Protein AF-A0A524IHE2-F1 (afdb_monomer_lite)

Secondary structure (DSSP, 8-state):
-EEPPPSS--TTTTS----HHHHHHHHHHHHHSS-----EETTT--S---HHHHHHHS--SEEEEE--SGGGHHHHHHHHHHHHHTT-EEEEESTT-

Sequence (97 aa):
MILPRFPYFNIYSSVVMPPLGAVSVATNVQKTTNIEVEIIDENNYKGPLDHEAIQRERPAQYVGFYGGLTSVVPRLFEVAKLYKSMGAVTIAGGVHI

pLDDT: mean 89.97, std 8.86, range [64.69, 98.25]

Structure (mmCIF, N/CA/C/O backbone):
data_AF-A0A524IHE2-F1
#
_entry.id   AF-A0A524IHE2-F1
#
loop_
_atom_site.group_PDB
_atom_site.id
_atom_site.type_symbol
_atom_site.label_atom_id
_atom_site.label_alt_id
_atom_site.label_comp_id
_atom_site.label_asym_id
_atom_site.label_entity_id
_atom_site.label_seq_id
_atom_site.pdbx_PDB_ins_code
_atom_site.Cartn_x
_atom_site.Cartn_y
_atom_site.Cartn_z
_atom_site.occupancy
_atom_site.B_iso_or_equiv
_atom_site.auth_seq_id
_atom_site.auth_comp_id
_atom_site.auth_asym_id
_atom_site.auth_atom_id
_atom_site.pdbx_PDB_model_num
ATOM 1 N N . MET A 1 1 ? -2.887 4.628 3.244 1.00 93.56 1 MET A N 1
ATOM 2 C CA . MET A 1 1 ? -3.013 4.490 1.779 1.00 93.56 1 MET A CA 1
ATOM 3 C C . MET A 1 1 ? -1.631 4.285 1.194 1.00 93.56 1 MET A C 1
ATOM 5 O O . MET A 1 1 ? -0.750 5.082 1.478 1.00 93.56 1 MET A O 1
ATOM 9 N N . ILE A 1 2 ? -1.433 3.210 0.440 1.00 95.19 2 ILE A N 1
ATOM 10 C CA . ILE A 1 2 ? -0.142 2.809 -0.117 1.00 95.19 2 ILE A CA 1
ATOM 11 C C . ILE A 1 2 ? -0.152 3.062 -1.619 1.00 95.19 2 ILE A C 1
ATOM 13 O O . ILE A 1 2 ? -1.107 2.707 -2.316 1.00 95.19 2 ILE A O 1
ATOM 17 N N . LEU A 1 3 ? 0.921 3.675 -2.105 1.00 93.25 3 LEU A N 1
ATOM 18 C CA . LEU A 1 3 ? 1.198 3.859 -3.521 1.00 93.25 3 LEU A CA 1
ATOM 19 C C . LEU A 1 3 ? 2.371 2.971 -3.913 1.00 93.25 3 LEU A C 1
ATOM 21 O O . LEU A 1 3 ? 3.515 3.354 -3.665 1.00 93.25 3 LEU A O 1
ATOM 25 N N . PRO A 1 4 ? 2.095 1.797 -4.504 1.00 90.75 4 PRO A N 1
ATOM 26 C CA . PRO A 1 4 ? 3.125 0.820 -4.809 1.00 90.75 4 PRO A CA 1
ATOM 27 C C . PRO A 1 4 ? 4.166 1.387 -5.768 1.00 90.75 4 PRO A C 1
ATOM 29 O O . PRO A 1 4 ? 3.831 2.141 -6.693 1.00 90.75 4 PRO A O 1
ATOM 32 N N . ARG A 1 5 ? 5.426 0.997 -5.560 1.00 88.25 5 ARG A N 1
ATOM 33 C CA . ARG A 1 5 ? 6.521 1.451 -6.411 1.00 88.25 5 ARG A CA 1
ATOM 34 C C . ARG A 1 5 ? 6.345 0.922 -7.828 1.00 88.25 5 ARG A C 1
ATOM 36 O O . ARG A 1 5 ? 6.106 -0.267 -8.046 1.00 88.25 5 ARG A O 1
ATOM 43 N N . PHE A 1 6 ? 6.528 1.804 -8.799 1.00 81.62 6 PHE A N 1
ATOM 44 C CA . PHE A 1 6 ? 6.604 1.423 -10.198 1.00 81.62 6 PHE A CA 1
ATOM 45 C C . PHE A 1 6 ? 7.898 0.629 -10.475 1.00 81.62 6 PHE A C 1
ATOM 47 O O . PHE A 1 6 ? 8.984 1.100 -10.134 1.00 81.62 6 PHE A O 1
ATOM 54 N N . PRO A 1 7 ? 7.812 -0.571 -11.082 1.00 69.62 7 PRO A N 1
ATOM 55 C CA . PRO A 1 7 ? 8.966 -1.466 -11.207 1.00 69.62 7 PRO A CA 1
ATOM 56 C C . PRO A 1 7 ? 9.961 -1.089 -12.317 1.00 69.62 7 PRO A C 1
ATOM 58 O O . PRO A 1 7 ? 11.066 -1.624 -12.336 1.00 69.62 7 PRO A O 1
ATOM 61 N N . TYR A 1 8 ? 9.600 -0.195 -13.244 1.00 69.62 8 TYR A N 1
ATOM 62 C CA . TYR A 1 8 ? 10.427 0.138 -14.414 1.00 69.62 8 TYR A CA 1
ATOM 63 C C . TYR A 1 8 ? 10.863 1.611 -14.424 1.00 69.62 8 TYR A C 1
ATOM 65 O O . TYR A 1 8 ? 10.453 2.407 -13.592 1.00 69.62 8 TYR A O 1
ATOM 73 N N . PHE A 1 9 ? 11.697 2.019 -15.375 1.00 64.69 9 PHE A N 1
ATOM 74 C CA . PHE A 1 9 ? 11.913 3.440 -15.655 1.00 64.69 9 PHE A CA 1
ATOM 75 C C . PHE A 1 9 ? 10.806 3.938 -16.598 1.00 64.69 9 PHE A C 1
ATOM 77 O O . PHE A 1 9 ? 10.492 3.273 -17.583 1.00 64.69 9 PHE A O 1
ATOM 84 N N . ASN A 1 10 ? 10.199 5.088 -16.314 1.00 65.12 10 ASN A N 1
ATOM 85 C CA . ASN A 1 10 ? 9.305 5.795 -17.229 1.00 65.12 10 ASN A CA 1
ATOM 86 C C . ASN A 1 10 ? 9.743 7.264 -17.372 1.00 65.12 10 ASN A C 1
ATOM 88 O O . ASN A 1 10 ? 10.579 7.752 -16.614 1.00 65.12 10 ASN A O 1
ATOM 92 N N . ILE A 1 11 ? 9.179 7.982 -18.348 1.00 64.81 11 ILE A N 1
ATOM 93 C CA . ILE A 1 11 ? 9.545 9.384 -18.634 1.00 64.81 11 ILE A CA 1
ATOM 94 C C . ILE A 1 11 ? 9.278 10.350 -17.466 1.00 64.81 11 ILE A C 1
ATOM 96 O O . ILE A 1 11 ? 9.794 11.463 -17.464 1.00 64.81 11 I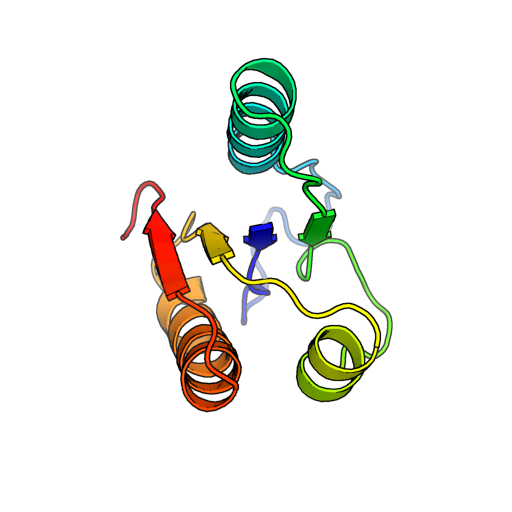LE A O 1
ATOM 100 N N . TYR A 1 12 ? 8.501 9.924 -16.469 1.00 66.19 12 TYR A N 1
ATOM 101 C CA . TYR A 1 12 ? 8.199 10.670 -15.252 1.00 66.19 12 TYR A CA 1
ATOM 102 C C . TYR A 1 12 ? 9.026 10.207 -14.042 1.00 66.19 12 TYR A C 1
ATOM 104 O O . TYR A 1 12 ? 8.907 10.800 -12.977 1.00 66.19 12 TYR A O 1
ATOM 112 N N . SER A 1 13 ? 9.899 9.199 -14.171 1.00 67.31 13 SER A N 1
ATOM 113 C CA . SER A 1 13 ? 10.686 8.648 -13.053 1.00 67.31 13 SER A CA 1
ATOM 114 C C . SER A 1 13 ? 11.674 9.638 -12.425 1.00 67.31 13 SER A C 1
ATOM 116 O O . SER A 1 13 ? 12.140 9.413 -11.310 1.00 67.31 13 SER A O 1
ATOM 118 N N . SER A 1 14 ? 12.017 10.722 -13.123 1.00 69.25 14 SER A N 1
ATOM 119 C CA . SER A 1 14 ? 12.856 11.810 -12.609 1.00 69.25 14 SER A CA 1
ATOM 120 C C . SER A 1 14 ? 12.059 12.929 -11.930 1.00 69.25 14 SER A C 1
ATOM 122 O O . SER A 1 14 ? 12.661 13.806 -11.312 1.00 69.25 14 SER A O 1
ATOM 124 N N . VAL A 1 15 ? 10.727 12.909 -12.027 1.00 72.69 15 VAL A N 1
ATOM 125 C CA . VAL A 1 15 ? 9.850 13.959 -11.511 1.00 72.69 15 VAL A CA 1
ATOM 126 C C . VAL A 1 15 ? 9.147 13.458 -10.257 1.00 72.69 15 VAL A C 1
ATOM 128 O O . VAL A 1 15 ? 8.373 12.505 -10.295 1.00 72.69 15 VAL A O 1
ATOM 131 N N . VAL A 1 16 ? 9.386 14.139 -9.138 1.00 72.38 16 VAL A N 1
ATOM 132 C CA . VAL A 1 16 ? 8.632 13.918 -7.901 1.00 72.38 16 VAL A CA 1
ATOM 133 C C . VAL A 1 16 ? 7.255 14.545 -8.090 1.00 72.38 16 VAL A C 1
ATOM 135 O O . VAL A 1 16 ? 7.125 15.769 -8.107 1.00 72.38 16 VAL A O 1
ATOM 138 N N . MET A 1 17 ? 6.228 13.715 -8.265 1.00 74.06 17 MET A N 1
ATOM 139 C CA . MET A 1 17 ? 4.844 14.177 -8.350 1.00 74.06 17 MET A CA 1
ATOM 140 C C . MET A 1 17 ? 4.063 13.728 -7.118 1.00 74.06 17 MET A C 1
ATOM 142 O O . MET A 1 17 ? 4.094 12.540 -6.785 1.00 74.06 17 MET A O 1
ATOM 146 N N . PRO A 1 18 ? 3.337 14.640 -6.449 1.00 77.75 18 PRO A N 1
ATOM 147 C CA . PRO A 1 18 ? 2.467 14.252 -5.356 1.00 77.75 18 PRO A CA 1
ATOM 148 C C . PRO A 1 18 ? 1.296 13.427 -5.907 1.00 77.75 18 PRO A C 1
ATOM 150 O O . PRO A 1 18 ? 0.699 13.796 -6.926 1.00 77.75 18 PRO A O 1
ATOM 153 N N . PRO A 1 19 ? 0.909 12.331 -5.242 1.00 83.88 19 PRO A N 1
ATOM 154 C CA . PRO A 1 19 ? -0.170 11.491 -5.723 1.00 83.88 19 PRO A CA 1
ATOM 155 C C . PRO A 1 19 ? -1.537 12.079 -5.374 1.00 83.88 19 PRO A C 1
ATOM 157 O O . PRO A 1 19 ? -2.195 11.661 -4.419 1.00 83.88 19 PRO A O 1
ATOM 160 N N . LEU A 1 20 ? -1.976 13.055 -6.171 1.00 88.25 20 LEU A N 1
ATOM 161 C CA . LEU A 1 20 ? -3.191 13.833 -5.919 1.00 88.25 20 LEU A CA 1
ATOM 162 C C . LEU A 1 20 ? -4.417 12.956 -5.641 1.00 88.25 20 LEU A C 1
ATOM 164 O O . LEU A 1 20 ? -5.110 13.202 -4.663 1.00 88.25 20 LEU A O 1
ATOM 168 N N . GLY A 1 21 ? -4.642 11.893 -6.421 1.00 87.25 21 GLY A N 1
ATOM 169 C CA . GLY A 1 21 ? -5.774 10.984 -6.206 1.00 87.25 21 GLY A CA 1
ATOM 170 C C . GLY A 1 21 ? -5.772 10.337 -4.816 1.00 87.25 21 GLY A C 1
ATOM 171 O O . GLY A 1 21 ? -6.792 10.340 -4.128 1.00 87.25 21 GLY A O 1
ATOM 172 N N . ALA A 1 22 ? -4.616 9.848 -4.359 1.00 89.81 22 ALA A N 1
ATOM 173 C CA . ALA A 1 22 ? -4.487 9.252 -3.032 1.00 89.81 22 ALA A CA 1
ATOM 174 C C . ALA A 1 22 ? -4.649 10.292 -1.916 1.00 89.81 22 ALA A C 1
ATOM 176 O O . ALA A 1 22 ? -5.346 10.035 -0.936 1.00 89.81 22 ALA A O 1
ATOM 177 N N . VAL A 1 23 ? -4.070 11.484 -2.085 1.00 92.06 23 VAL A N 1
ATOM 178 C CA . VAL A 1 23 ? -4.209 12.593 -1.128 1.00 92.06 23 VAL A CA 1
ATOM 179 C C . VAL A 1 23 ? -5.662 13.061 -1.035 1.00 92.06 23 VAL A C 1
ATOM 181 O O . VAL A 1 23 ? -6.158 13.306 0.064 1.00 92.06 23 VAL A O 1
ATOM 184 N N . SER A 1 24 ? -6.380 13.142 -2.158 1.00 92.94 24 SER A N 1
ATOM 185 C CA . SER A 1 24 ? -7.799 13.500 -2.184 1.00 92.94 24 SER A CA 1
ATOM 186 C C . SER A 1 24 ? -8.656 12.476 -1.444 1.00 92.94 24 SER A C 1
ATOM 188 O O . SER A 1 24 ? -9.497 12.868 -0.636 1.00 92.94 24 SER A O 1
ATOM 190 N N . VAL A 1 25 ? -8.439 11.175 -1.665 1.00 92.31 25 VAL A N 1
ATOM 191 C CA . VAL A 1 25 ? -9.158 10.118 -0.934 1.00 92.31 25 VAL A CA 1
ATOM 192 C C . VAL A 1 25 ? -8.828 10.177 0.555 1.00 92.31 25 VAL A C 1
ATOM 194 O O . VAL A 1 25 ? -9.743 10.237 1.372 1.00 92.31 25 VAL A O 1
ATOM 197 N N . ALA A 1 26 ? -7.544 10.236 0.914 1.00 93.06 26 ALA A N 1
ATOM 198 C CA . ALA A 1 26 ? -7.099 10.309 2.303 1.00 93.06 26 ALA A CA 1
ATOM 199 C C . ALA A 1 26 ? -7.702 11.513 3.041 1.00 93.06 26 ALA A C 1
ATOM 201 O O . ALA A 1 26 ? -8.214 11.367 4.148 1.00 93.06 26 ALA A O 1
ATOM 202 N N . THR A 1 27 ? -7.721 12.680 2.392 1.00 93.94 27 THR A N 1
ATOM 203 C CA . THR A 1 27 ? -8.314 13.907 2.939 1.00 93.94 27 THR A CA 1
ATOM 204 C C . THR A 1 27 ? -9.816 13.753 3.162 1.00 93.94 27 THR A C 1
ATOM 206 O O . THR A 1 27 ? -10.334 14.182 4.190 1.00 93.94 27 THR A O 1
ATOM 209 N N . ASN A 1 28 ? -10.536 13.148 2.213 1.00 94.81 28 ASN A N 1
ATOM 210 C CA . ASN A 1 28 ? -11.970 12.916 2.370 1.00 94.81 28 ASN A CA 1
ATOM 211 C C . ASN A 1 28 ? -12.253 11.928 3.500 1.00 94.81 28 ASN A C 1
ATOM 213 O O . ASN A 1 28 ? -13.115 12.208 4.328 1.00 94.81 28 ASN A O 1
ATOM 217 N N . VAL A 1 29 ? -11.506 10.824 3.588 1.00 94.31 29 VAL A N 1
ATOM 218 C CA . VAL A 1 29 ? -11.640 9.860 4.689 1.00 94.31 29 VAL A CA 1
ATOM 219 C C . VAL A 1 29 ? -11.387 10.551 6.025 1.00 94.31 29 VAL A C 1
ATOM 221 O O . VAL A 1 29 ? -12.245 10.481 6.893 1.00 94.31 29 VAL A O 1
ATOM 224 N N . GLN A 1 30 ? -10.296 11.301 6.173 1.00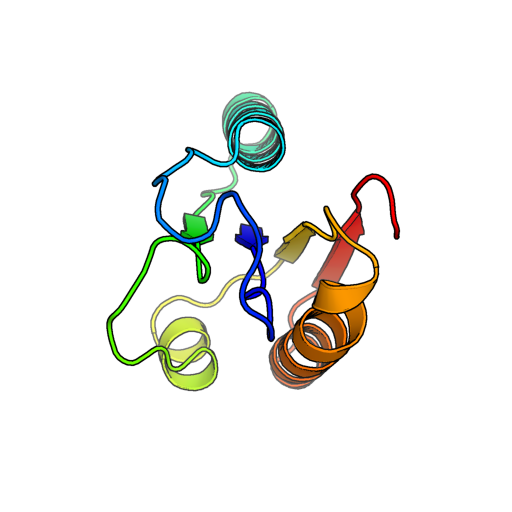 94.12 30 GLN A N 1
ATOM 225 C CA . GLN A 1 30 ? -9.983 12.004 7.422 1.00 94.12 30 GLN A CA 1
ATOM 226 C C . GLN A 1 30 ? -11.033 13.063 7.812 1.00 94.12 30 GLN A C 1
ATOM 228 O O . GLN A 1 30 ? -11.237 13.325 8.991 1.00 94.12 30 GLN A O 1
ATOM 233 N N . LYS A 1 31 ? -11.694 13.708 6.840 1.00 94.62 31 LYS A N 1
ATOM 234 C CA . LYS A 1 31 ? -12.723 14.732 7.111 1.00 94.62 31 LYS A CA 1
ATOM 235 C C . LYS A 1 31 ? -14.104 14.154 7.398 1.00 94.62 31 LYS A C 1
ATOM 237 O O . LYS A 1 31 ? -14.867 14.746 8.152 1.00 94.62 31 LYS A O 1
ATOM 242 N N . THR A 1 32 ? -14.459 13.063 6.727 1.00 95.88 32 THR A N 1
ATOM 243 C CA . THR A 1 32 ? -15.799 12.455 6.809 1.00 95.88 32 THR A CA 1
ATOM 244 C C . THR A 1 32 ? -15.872 11.345 7.847 1.00 95.88 32 THR A C 1
ATOM 246 O O . THR A 1 32 ? -16.954 11.002 8.315 1.00 95.88 32 THR A O 1
ATOM 249 N N . THR A 1 33 ? -14.722 10.803 8.231 1.00 88.69 33 THR A N 1
ATOM 250 C CA . THR A 1 33 ? -14.572 9.775 9.253 1.00 88.69 33 THR A CA 1
ATOM 251 C C . THR A 1 33 ? -13.585 10.272 10.303 1.00 88.69 33 THR A C 1
ATOM 253 O O . THR A 1 33 ? -12.693 11.050 9.994 1.00 88.69 33 THR A O 1
ATOM 256 N N . ASN A 1 34 ? -13.690 9.796 11.541 1.00 88.69 34 ASN A N 1
ATOM 257 C CA . ASN A 1 34 ? -12.712 10.112 12.587 1.00 88.69 34 ASN A CA 1
ATOM 258 C C . ASN A 1 34 ? -11.508 9.143 12.563 1.00 88.69 34 ASN A C 1
ATOM 260 O O . ASN A 1 34 ? -10.991 8.764 13.612 1.00 88.69 34 ASN A O 1
ATOM 264 N N . ILE A 1 35 ? -11.128 8.665 11.372 1.00 91.94 35 ILE A N 1
ATOM 265 C CA . ILE A 1 35 ? -10.043 7.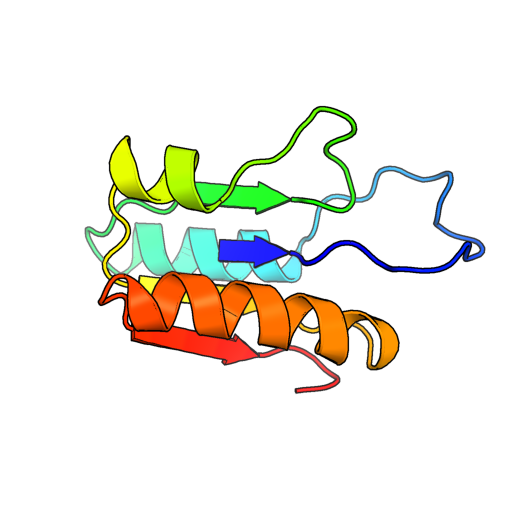701 11.162 1.00 91.94 35 ILE A CA 1
ATOM 266 C C . ILE A 1 35 ? -8.759 8.472 10.849 1.00 91.94 35 ILE A C 1
ATOM 268 O O . ILE A 1 35 ? -8.736 9.323 9.958 1.00 91.94 35 ILE A O 1
ATOM 272 N N . GLU A 1 36 ? -7.676 8.156 11.560 1.00 94.31 36 GLU A N 1
ATOM 273 C CA . GLU A 1 36 ? -6.343 8.651 11.215 1.00 94.31 36 GLU A CA 1
ATOM 274 C C . GLU A 1 36 ? -5.874 7.990 9.914 1.00 94.31 36 GLU A C 1
ATOM 276 O O . GLU A 1 36 ? -5.935 6.768 9.760 1.00 94.31 36 GLU A O 1
ATOM 281 N N . VAL A 1 37 ? -5.412 8.802 8.964 1.00 94.69 37 VAL A N 1
ATOM 282 C CA . VAL A 1 37 ? -4.967 8.318 7.658 1.00 94.69 37 VAL A CA 1
ATOM 283 C C . VAL A 1 37 ? -3.501 8.659 7.458 1.00 94.69 37 VAL A C 1
ATOM 285 O O . VAL A 1 37 ? -3.116 9.824 7.483 1.00 94.69 37 VAL A O 1
ATOM 288 N N . GLU A 1 38 ? -2.701 7.636 7.177 1.00 94.88 38 GLU A N 1
ATOM 289 C CA . GLU A 1 38 ? -1.304 7.774 6.772 1.00 94.88 38 GLU A CA 1
ATOM 290 C C . GLU A 1 38 ? -1.144 7.427 5.286 1.00 94.88 38 GLU A C 1
ATOM 292 O O . GLU A 1 38 ? -1.827 6.534 4.769 1.00 94.88 38 GLU A O 1
ATOM 297 N N . ILE A 1 39 ? -0.260 8.134 4.577 1.00 94.50 39 ILE A N 1
ATOM 298 C CA . ILE 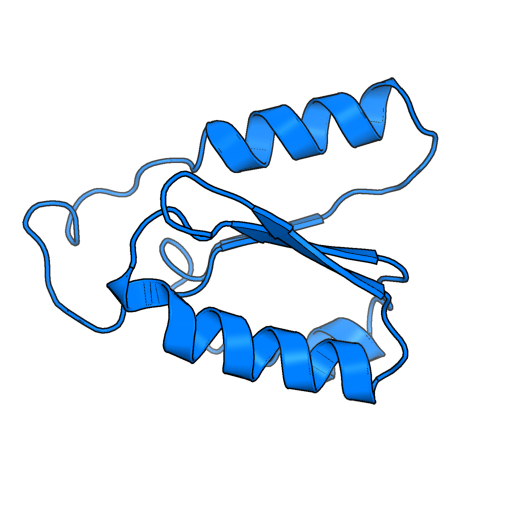A 1 39 ? 0.055 7.879 3.166 1.00 94.50 39 ILE A CA 1
ATOM 299 C C . ILE A 1 39 ? 1.499 7.387 3.065 1.00 94.50 39 ILE A C 1
ATOM 301 O O . ILE A 1 39 ? 2.420 8.090 3.464 1.00 94.50 39 ILE A O 1
ATOM 305 N N . ILE A 1 40 ? 1.681 6.202 2.481 1.00 94.69 40 ILE A N 1
ATOM 306 C CA . ILE A 1 40 ? 2.989 5.614 2.184 1.00 94.69 40 ILE A CA 1
ATOM 307 C C . ILE A 1 40 ? 3.190 5.685 0.673 1.00 94.69 40 ILE A C 1
ATOM 309 O O . ILE A 1 40 ? 2.529 4.974 -0.089 1.00 94.69 40 ILE A O 1
ATOM 313 N N . ASP A 1 41 ? 4.087 6.566 0.245 1.00 92.00 41 ASP A N 1
ATOM 314 C CA . ASP A 1 41 ? 4.406 6.780 -1.162 1.00 92.00 41 ASP A CA 1
ATOM 315 C C . ASP A 1 41 ? 5.727 6.100 -1.534 1.00 92.00 41 ASP A C 1
ATOM 317 O O . ASP A 1 41 ? 6.806 6.678 -1.390 1.00 92.00 41 ASP A O 1
ATOM 321 N N . GLU A 1 42 ? 5.651 4.859 -2.023 1.00 91.31 42 GLU A N 1
ATOM 322 C CA . GLU A 1 42 ? 6.847 4.100 -2.400 1.00 91.31 42 GLU A CA 1
ATOM 323 C C . GLU A 1 42 ? 7.542 4.664 -3.652 1.00 91.31 42 GLU A C 1
ATOM 325 O O . GLU A 1 42 ? 8.713 4.351 -3.894 1.00 91.31 42 GLU A O 1
ATOM 330 N N . ASN A 1 43 ? 6.839 5.464 -4.466 1.00 84.75 43 ASN A N 1
ATOM 331 C CA . ASN A 1 43 ? 7.396 6.062 -5.681 1.00 84.75 43 ASN A CA 1
ATOM 332 C C . ASN A 1 43 ? 8.327 7.226 -5.344 1.00 84.75 43 ASN A C 1
ATOM 334 O O . ASN A 1 43 ? 9.404 7.344 -5.927 1.00 84.75 43 ASN A O 1
ATOM 338 N N . ASN A 1 44 ? 7.927 8.062 -4.385 1.00 84.88 44 ASN A N 1
ATOM 339 C CA . ASN A 1 44 ? 8.709 9.226 -3.975 1.00 84.88 44 ASN A CA 1
ATOM 340 C C . ASN A 1 44 ? 9.698 8.911 -2.839 1.00 84.88 44 ASN A C 1
ATOM 342 O O . ASN A 1 44 ? 10.734 9.571 -2.721 1.00 84.88 44 ASN A O 1
ATOM 346 N N . TYR A 1 45 ? 9.432 7.889 -2.023 1.00 87.50 45 TYR A N 1
ATOM 347 C CA . TYR A 1 45 ? 10.344 7.465 -0.965 1.00 87.50 45 TYR A CA 1
ATOM 348 C C . TYR A 1 45 ? 11.500 6.621 -1.519 1.00 87.50 45 TYR A C 1
ATOM 350 O O . TYR A 1 45 ? 11.281 5.580 -2.139 1.00 87.50 45 TYR A O 1
ATOM 358 N N . LYS A 1 46 ? 12.746 7.045 -1.268 1.00 82.44 46 LYS A N 1
ATOM 359 C CA . LYS A 1 46 ? 13.970 6.352 -1.728 1.00 82.44 46 LYS A CA 1
ATOM 360 C C . LYS A 1 46 ? 14.701 5.557 -0.641 1.00 82.44 46 LYS A C 1
ATOM 362 O O . LYS A 1 46 ? 15.719 4.939 -0.934 1.00 82.44 46 LYS A O 1
ATOM 367 N N . GLY A 1 47 ? 14.211 5.589 0.597 1.00 87.12 47 GLY A N 1
ATOM 368 C CA . GLY A 1 47 ? 14.801 4.837 1.702 1.00 87.12 47 GLY A CA 1
ATOM 369 C C . GLY A 1 47 ? 14.400 3.356 1.710 1.00 87.12 47 GLY A C 1
ATOM 370 O O . GLY A 1 47 ? 13.585 2.923 0.884 1.00 87.12 47 GLY A O 1
ATOM 371 N N . PRO A 1 48 ? 14.964 2.571 2.645 1.00 87.75 48 PRO A N 1
ATOM 372 C CA . PRO A 1 48 ? 14.521 1.206 2.896 1.00 87.75 48 PRO A CA 1
ATOM 373 C C . PRO A 1 48 ? 13.087 1.225 3.431 1.00 87.75 48 PRO A C 1
ATOM 375 O O . PRO A 1 48 ? 12.777 1.977 4.351 1.00 87.75 48 PRO A O 1
ATOM 378 N N . LEU A 1 49 ? 12.212 0.410 2.844 1.00 91.81 49 LEU A N 1
ATOM 379 C CA . LEU A 1 49 ? 10.808 0.336 3.229 1.00 91.81 49 LEU A CA 1
ATOM 380 C C . LEU A 1 49 ? 10.470 -1.086 3.667 1.00 91.81 49 LEU A C 1
ATOM 382 O O . LEU A 1 49 ? 10.558 -2.017 2.867 1.00 91.81 49 LEU A O 1
ATOM 386 N N . ASP A 1 50 ? 10.064 -1.224 4.925 1.00 95.44 50 ASP A N 1
ATOM 387 C CA . ASP A 1 50 ? 9.622 -2.483 5.516 1.00 95.44 50 ASP A CA 1
ATOM 388 C C . ASP A 1 50 ? 8.176 -2.336 5.997 1.00 95.44 50 ASP A C 1
ATOM 390 O O . ASP A 1 50 ? 7.890 -1.791 7.062 1.00 95.44 50 ASP A O 1
ATOM 394 N N . HIS A 1 51 ? 7.245 -2.813 5.174 1.00 96.81 51 HIS A N 1
ATOM 395 C CA . HIS A 1 51 ? 5.819 -2.761 5.484 1.00 96.81 51 HIS A CA 1
ATOM 396 C C . HIS A 1 51 ? 5.433 -3.609 6.697 1.00 96.81 51 HIS A C 1
ATOM 398 O O . HIS A 1 51 ? 4.454 -3.287 7.367 1.00 96.81 51 HIS A O 1
ATOM 404 N N . GLU A 1 52 ? 6.173 -4.682 6.979 1.00 97.38 52 GLU A N 1
ATOM 405 C CA . GLU A 1 52 ? 5.885 -5.556 8.111 1.00 97.38 52 GLU A CA 1
ATOM 406 C C . GLU A 1 52 ? 6.248 -4.851 9.421 1.00 97.38 52 GLU A C 1
ATOM 408 O O . GLU A 1 52 ? 5.441 -4.830 10.352 1.00 97.38 52 GLU A O 1
ATOM 413 N N . ALA A 1 53 ? 7.421 -4.212 9.472 1.00 97.31 53 ALA A N 1
ATOM 414 C CA . ALA A 1 53 ? 7.818 -3.371 10.599 1.00 97.31 53 ALA A CA 1
ATOM 415 C C . ALA A 1 53 ? 6.837 -2.205 10.798 1.00 97.31 53 ALA A C 1
ATOM 417 O O . ALA A 1 53 ? 6.311 -2.032 11.897 1.00 97.31 53 ALA A O 1
ATOM 418 N N . ILE A 1 54 ? 6.496 -1.483 9.722 1.00 96.31 54 ILE A N 1
ATOM 419 C CA . ILE A 1 54 ? 5.543 -0.361 9.770 1.00 96.31 54 ILE A CA 1
ATOM 420 C C . ILE A 1 54 ? 4.193 -0.806 10.341 1.00 96.31 54 ILE A C 1
ATOM 422 O O . ILE A 1 54 ? 3.665 -0.168 11.248 1.00 96.31 54 ILE A O 1
ATOM 426 N N . GLN A 1 55 ? 3.634 -1.917 9.852 1.00 97.38 55 GLN A N 1
ATOM 427 C CA . GLN A 1 55 ? 2.338 -2.410 10.322 1.00 97.38 55 GLN A CA 1
ATOM 428 C C . GLN A 1 55 ? 2.388 -2.927 11.768 1.00 97.38 55 GLN A C 1
ATOM 430 O O . GLN A 1 55 ? 1.372 -2.887 12.458 1.00 97.38 55 GLN A O 1
ATOM 435 N N . ARG A 1 56 ? 3.539 -3.416 12.247 1.00 97.19 56 ARG A N 1
ATOM 436 C CA . ARG A 1 56 ? 3.721 -3.796 13.659 1.00 97.19 56 ARG A CA 1
ATOM 437 C C . ARG A 1 56 ? 3.787 -2.577 14.575 1.00 97.19 56 ARG A C 1
ATOM 439 O O . ARG A 1 56 ? 3.193 -2.605 15.647 1.00 97.19 56 ARG A O 1
ATOM 446 N N . GLU A 1 57 ? 4.502 -1.533 14.165 1.00 96.75 57 GLU A N 1
ATOM 447 C CA . GLU A 1 57 ? 4.692 -0.314 14.959 1.00 96.75 57 GLU A CA 1
ATOM 448 C C . GLU A 1 57 ? 3.443 0.575 14.973 1.00 96.75 57 GLU A C 1
ATOM 450 O O . GLU A 1 57 ? 3.065 1.101 16.021 1.00 96.75 57 GLU A O 1
ATOM 455 N N . ARG A 1 58 ? 2.774 0.719 13.822 1.00 95.62 58 ARG A N 1
ATOM 456 C CA . ARG A 1 58 ? 1.536 1.496 13.662 1.00 95.62 58 ARG A CA 1
ATOM 457 C C . ARG A 1 58 ? 0.476 0.667 12.922 1.00 95.62 58 ARG A C 1
ATOM 459 O O . ARG A 1 58 ? 0.318 0.808 11.709 1.00 95.62 58 ARG A O 1
ATOM 466 N N . PRO A 1 59 ? -0.273 -0.196 13.633 1.00 96.00 59 PRO A N 1
ATOM 467 C CA . PRO A 1 59 ? -1.237 -1.091 13.004 1.00 96.00 59 PRO A CA 1
ATOM 468 C C . PRO A 1 59 ? -2.380 -0.346 12.312 1.00 96.00 59 PRO A C 1
ATOM 470 O O . PRO A 1 59 ? -3.216 0.289 12.956 1.00 96.00 59 PRO A O 1
ATOM 473 N N . ALA A 1 60 ? -2.470 -0.487 10.991 1.00 96.88 60 ALA A N 1
ATOM 474 C CA . ALA A 1 60 ? -3.617 -0.036 10.219 1.00 96.88 60 ALA A CA 1
ATOM 475 C C . ALA A 1 60 ? -4.697 -1.129 10.163 1.00 96.88 60 ALA A C 1
ATOM 477 O O . ALA A 1 60 ? -4.422 -2.263 9.767 1.00 96.88 60 ALA A O 1
ATOM 478 N N . GLN A 1 61 ? -5.944 -0.785 10.502 1.00 96.56 61 GLN A N 1
ATOM 479 C CA . GLN A 1 61 ? -7.094 -1.684 10.304 1.00 96.56 61 GLN A CA 1
ATOM 480 C C . GLN A 1 61 ? -7.501 -1.789 8.829 1.00 96.56 61 GLN A C 1
ATOM 482 O O . GLN A 1 61 ? -7.917 -2.853 8.370 1.00 96.56 61 GLN A O 1
ATOM 487 N N . TYR A 1 62 ? -7.360 -0.689 8.086 1.00 96.81 62 TYR A N 1
ATOM 488 C CA . TYR A 1 62 ? -7.723 -0.585 6.677 1.00 96.81 62 TYR A CA 1
ATOM 489 C C . TYR A 1 62 ? -6.524 -0.114 5.867 1.00 96.81 62 TYR A C 1
ATOM 491 O O . TYR A 1 62 ? -5.887 0.886 6.204 1.00 96.81 62 TYR A O 1
ATOM 499 N N . VAL A 1 63 ? -6.248 -0.796 4.760 1.00 97.69 63 VAL A N 1
ATOM 500 C CA . VAL A 1 63 ? -5.152 -0.447 3.858 1.00 97.69 63 VAL A CA 1
ATOM 501 C C . VAL A 1 63 ? -5.689 -0.296 2.447 1.00 97.69 63 VAL A C 1
ATOM 503 O O . VAL A 1 63 ? -6.041 -1.265 1.777 1.00 97.69 63 VAL A O 1
ATOM 506 N N . GLY A 1 64 ? -5.764 0.961 2.013 1.00 96.25 64 GLY A N 1
ATOM 507 C CA . GLY A 1 64 ? -6.078 1.333 0.639 1.00 96.25 64 GLY A CA 1
ATOM 508 C C . GLY A 1 64 ? -4.834 1.293 -0.246 1.00 96.25 64 GLY A C 1
ATOM 509 O O . GLY A 1 64 ? -3.801 1.825 0.157 1.00 96.25 64 GLY A O 1
ATOM 510 N N . PHE A 1 65 ? -4.949 0.742 -1.449 1.00 95.56 65 PHE A N 1
ATOM 511 C CA . PHE A 1 65 ? -3.898 0.684 -2.462 1.00 95.56 65 PHE A CA 1
ATOM 512 C C . PHE A 1 65 ? -4.294 1.467 -3.712 1.00 95.56 65 PHE A C 1
ATOM 514 O O . PHE A 1 65 ? -5.395 1.286 -4.233 1.00 95.56 65 PHE A O 1
ATOM 521 N N . TYR A 1 66 ? -3.384 2.305 -4.212 1.00 92.50 66 TYR A N 1
ATOM 522 C CA . TYR A 1 66 ? -3.595 3.076 -5.437 1.00 92.50 66 TYR A CA 1
ATOM 523 C C . TYR A 1 66 ? -2.912 2.418 -6.645 1.00 92.50 66 TYR A C 1
ATOM 525 O O . TYR A 1 66 ? -1.701 2.538 -6.832 1.00 92.50 66 TYR A O 1
ATOM 533 N N . GLY A 1 67 ? -3.686 1.738 -7.490 1.00 89.25 67 GLY A N 1
ATOM 534 C CA . GLY A 1 67 ? -3.220 1.131 -8.738 1.00 89.25 67 GLY A CA 1
ATOM 535 C C . GLY A 1 67 ? -3.374 2.072 -9.931 1.00 89.25 67 GLY A C 1
ATOM 536 O O . GLY A 1 67 ? -4.230 1.883 -10.793 1.00 89.25 67 GLY A O 1
ATOM 537 N N . GLY A 1 68 ? -2.543 3.114 -9.976 1.00 84.25 68 GLY A N 1
ATOM 538 C CA . GLY A 1 68 ? -2.572 4.124 -11.041 1.00 84.25 68 GLY A CA 1
ATOM 539 C C . GLY A 1 68 ? -2.029 3.661 -12.398 1.00 84.25 68 GLY A C 1
ATOM 540 O O . GLY A 1 68 ? -2.175 4.395 -13.366 1.00 84.25 68 GLY A O 1
ATOM 541 N N . LEU A 1 69 ? -1.406 2.478 -12.476 1.00 85.88 69 LEU A N 1
ATOM 542 C CA . LEU A 1 69 ? -0.808 1.890 -13.683 1.00 85.88 69 LEU A CA 1
ATOM 543 C C . LEU A 1 69 ? -0.922 0.357 -13.628 1.00 85.88 69 LEU A C 1
ATOM 545 O O . LEU A 1 69 ? -0.699 -0.235 -12.575 1.00 85.88 69 LEU A O 1
ATOM 549 N N . THR A 1 70 ? -1.176 -0.323 -14.749 1.00 88.38 70 THR A N 1
ATOM 550 C CA . THR A 1 70 ? -1.228 -1.804 -14.766 1.00 88.38 70 THR A CA 1
ATOM 551 C C . THR A 1 70 ? 0.079 -2.449 -14.288 1.00 88.38 70 THR A C 1
ATOM 553 O O . THR A 1 70 ? 0.067 -3.482 -13.626 1.00 88.38 70 THR A O 1
ATOM 556 N N . SER A 1 71 ? 1.224 -1.826 -14.558 1.00 87.62 71 SER A N 1
ATOM 557 C CA . SER A 1 71 ? 2.535 -2.346 -14.152 1.00 87.62 71 SER A CA 1
ATOM 558 C C . SER A 1 71 ? 2.786 -2.320 -12.640 1.00 87.62 71 SER A C 1
ATOM 560 O O . SER A 1 71 ? 3.685 -3.023 -12.186 1.00 87.62 71 SER A O 1
ATOM 562 N N . VAL A 1 72 ? 2.030 -1.540 -11.852 1.00 89.81 72 VAL A N 1
ATOM 563 C CA . VAL A 1 72 ? 2.162 -1.549 -10.383 1.00 89.81 72 VAL A CA 1
ATOM 564 C C . VAL A 1 72 ? 1.370 -2.680 -9.729 1.00 89.81 72 VAL A C 1
ATOM 566 O O . VAL A 1 72 ? 1.591 -2.975 -8.558 1.00 89.81 72 VAL A O 1
ATOM 569 N N . VAL A 1 73 ? 0.473 -3.343 -10.468 1.00 92.12 73 VAL A N 1
ATOM 570 C CA . VAL A 1 73 ? -0.432 -4.374 -9.936 1.00 92.12 73 VAL A CA 1
ATOM 571 C C . VAL A 1 73 ? 0.310 -5.545 -9.272 1.00 92.12 73 VAL A C 1
ATOM 573 O O . VAL A 1 73 ? -0.111 -5.939 -8.186 1.00 92.12 73 VAL A O 1
ATOM 576 N N . PRO A 1 74 ? 1.424 -6.084 -9.812 1.00 93.62 74 PRO A N 1
ATOM 577 C CA . PRO A 1 74 ? 2.159 -7.150 -9.130 1.00 93.62 74 PRO A CA 1
ATOM 578 C C . PRO A 1 74 ? 2.685 -6.729 -7.750 1.00 93.62 74 PRO A C 1
ATOM 580 O O . PRO A 1 74 ? 2.473 -7.446 -6.772 1.00 93.62 74 PRO A O 1
ATOM 583 N N . ARG A 1 75 ? 3.299 -5.538 -7.649 1.00 93.88 75 ARG A N 1
ATOM 584 C CA . ARG A 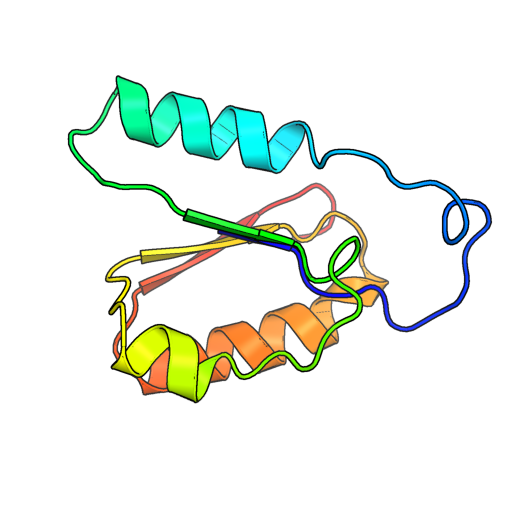1 75 ? 3.793 -4.986 -6.375 1.00 93.88 75 ARG A CA 1
ATOM 585 C C . ARG A 1 75 ? 2.642 -4.674 -5.420 1.00 93.88 75 ARG A C 1
ATOM 587 O O . ARG A 1 75 ? 2.723 -4.987 -4.238 1.00 93.88 75 ARG A O 1
ATOM 594 N N . LEU A 1 76 ? 1.547 -4.118 -5.936 1.00 94.94 76 LEU A N 1
ATOM 595 C CA . LEU A 1 76 ? 0.322 -3.886 -5.174 1.00 94.94 76 LEU A CA 1
ATOM 596 C C . LEU A 1 76 ? -0.179 -5.180 -4.534 1.00 94.94 76 LEU A C 1
ATOM 598 O O . LEU A 1 76 ? -0.459 -5.206 -3.340 1.00 94.94 76 LEU A O 1
ATOM 602 N N . PHE A 1 77 ? -0.286 -6.249 -5.324 1.00 95.62 77 PHE A N 1
ATOM 603 C CA . PHE A 1 77 ? -0.800 -7.531 -4.863 1.00 95.62 77 PHE A CA 1
ATOM 604 C C . PHE A 1 77 ? 0.107 -8.172 -3.806 1.00 95.62 77 PHE A C 1
ATOM 606 O O . PHE A 1 77 ? -0.392 -8.706 -2.816 1.00 95.62 77 PHE A O 1
ATOM 613 N N . GLU A 1 78 ? 1.428 -8.082 -3.982 1.00 96.31 78 GLU A N 1
ATOM 614 C CA . GLU A 1 78 ? 2.418 -8.536 -3.000 1.00 96.31 78 GLU A CA 1
ATOM 615 C C . GLU A 1 78 ? 2.210 -7.853 -1.640 1.00 96.31 78 GLU A C 1
ATOM 617 O O . GLU A 1 78 ? 2.026 -8.527 -0.622 1.00 96.31 78 GLU A O 1
ATOM 622 N N . VAL A 1 79 ? 2.156 -6.518 -1.630 1.00 96.81 79 VAL A N 1
ATOM 623 C CA . VAL A 1 79 ? 1.990 -5.738 -0.397 1.00 96.81 79 VAL A CA 1
ATOM 624 C C . VAL A 1 79 ? 0.592 -5.952 0.196 1.00 96.81 79 VAL A C 1
ATOM 626 O O . VAL A 1 79 ? 0.454 -6.150 1.402 1.00 96.81 79 VAL A O 1
ATOM 629 N N . ALA A 1 80 ? -0.457 -6.015 -0.625 1.00 97.44 80 ALA A N 1
ATOM 630 C CA . ALA A 1 80 ? -1.811 -6.310 -0.158 1.00 97.44 80 ALA A CA 1
ATOM 631 C C . ALA A 1 80 ? -1.904 -7.681 0.525 1.00 97.44 80 ALA A C 1
ATOM 633 O O . ALA A 1 80 ? -2.537 -7.806 1.574 1.00 97.44 80 ALA A O 1
ATOM 634 N N . LYS A 1 81 ? -1.239 -8.707 -0.018 1.00 98.12 81 LYS A N 1
ATOM 635 C CA . LYS A 1 81 ? -1.191 -10.034 0.604 1.00 98.12 81 LYS A CA 1
ATOM 636 C C . LYS A 1 81 ? -0.512 -9.989 1.973 1.00 98.12 81 LYS A C 1
ATOM 638 O O . LYS A 1 81 ? -1.026 -10.614 2.901 1.00 98.12 81 LYS A O 1
ATOM 643 N N . LEU A 1 82 ? 0.580 -9.231 2.111 1.00 98.06 82 LEU A N 1
ATOM 644 C CA . LEU A 1 82 ? 1.262 -9.025 3.391 1.00 98.06 82 LEU A CA 1
ATOM 645 C C . LEU A 1 82 ? 0.315 -8.405 4.428 1.00 98.06 82 LEU A C 1
ATOM 647 O O . LEU A 1 82 ? 0.026 -9.044 5.439 1.00 98.06 82 LEU A O 1
ATOM 651 N N . TYR A 1 83 ? -0.253 -7.226 4.157 1.00 98.19 83 TYR A N 1
ATOM 652 C CA . TYR A 1 83 ? -1.158 -6.560 5.108 1.00 98.19 83 TYR A CA 1
ATOM 653 C C . TYR A 1 83 ? -2.398 -7.401 5.433 1.00 98.19 83 TYR A C 1
ATOM 655 O O . TYR A 1 83 ? -2.819 -7.457 6.589 1.00 98.19 83 TYR A O 1
ATOM 663 N N . LYS A 1 84 ? -2.948 -8.122 4.446 1.00 98.19 84 LYS A N 1
ATOM 664 C CA . LYS A 1 84 ? -4.059 -9.055 4.669 1.00 98.19 84 LYS A CA 1
ATOM 665 C C . LYS A 1 84 ? -3.665 -10.200 5.602 1.00 98.19 84 LYS A C 1
ATOM 667 O O . LYS A 1 84 ? -4.447 -10.558 6.478 1.00 98.19 84 LYS A O 1
ATOM 672 N N . SER A 1 85 ? -2.466 -10.765 5.445 1.00 98.25 85 SER A N 1
ATOM 673 C CA . SER A 1 85 ? -1.962 -11.812 6.346 1.00 98.25 85 SER A CA 1
ATOM 674 C C . SER A 1 85 ? -1.738 -11.312 7.777 1.00 98.25 85 SER A C 1
ATOM 676 O O . SER A 1 85 ? -1.848 -12.090 8.718 1.00 98.25 85 SER A O 1
ATOM 678 N N . MET A 1 86 ? -1.517 -10.005 7.944 1.00 98.00 86 MET A N 1
ATOM 679 C CA . MET A 1 86 ? -1.410 -9.321 9.236 1.00 98.00 86 MET A CA 1
ATOM 680 C C . MET A 1 86 ? -2.767 -8.834 9.782 1.00 98.00 86 MET A C 1
ATOM 682 O O . MET A 1 86 ? -2.804 -8.091 10.759 1.00 98.00 86 MET A O 1
ATOM 686 N N . GLY A 1 87 ? -3.884 -9.240 9.167 1.00 97.69 87 GLY A N 1
ATOM 687 C CA . GLY A 1 87 ? -5.241 -8.983 9.659 1.00 97.69 87 GLY A CA 1
ATOM 688 C C . GLY A 1 87 ? -5.894 -7.687 9.171 1.00 97.69 87 GLY A C 1
ATOM 689 O O . GLY A 1 87 ? -7.022 -7.405 9.569 1.00 97.69 87 GLY A O 1
ATOM 690 N N . ALA A 1 88 ? -5.239 -6.909 8.306 1.00 97.94 88 ALA A N 1
ATOM 691 C CA . ALA A 1 88 ? -5.824 -5.678 7.782 1.00 97.94 88 ALA A CA 1
ATOM 692 C C . ALA A 1 88 ? -6.838 -5.948 6.657 1.00 97.94 88 ALA A C 1
ATOM 694 O O . ALA A 1 88 ? -6.646 -6.817 5.797 1.00 97.94 88 ALA A O 1
ATOM 695 N N . VAL A 1 89 ? -7.898 -5.138 6.607 1.00 97.94 89 VAL A N 1
ATOM 696 C CA . VAL A 1 89 ? -8.822 -5.094 5.468 1.00 97.94 89 VAL A CA 1
ATOM 697 C C . VAL A 1 89 ? -8.139 -4.350 4.326 1.00 97.94 89 VAL A C 1
ATOM 699 O O . VAL A 1 89 ? -7.735 -3.198 4.473 1.00 97.94 89 VAL A O 1
ATOM 702 N N . THR A 1 90 ? -8.011 -5.004 3.174 1.00 97.88 90 THR A N 1
ATOM 703 C CA . THR A 1 90 ? -7.332 -4.439 2.002 1.00 97.88 90 THR A CA 1
ATOM 704 C C . THR A 1 90 ? -8.344 -4.000 0.951 1.00 97.88 90 THR A C 1
ATOM 706 O O . THR A 1 90 ? -9.273 -4.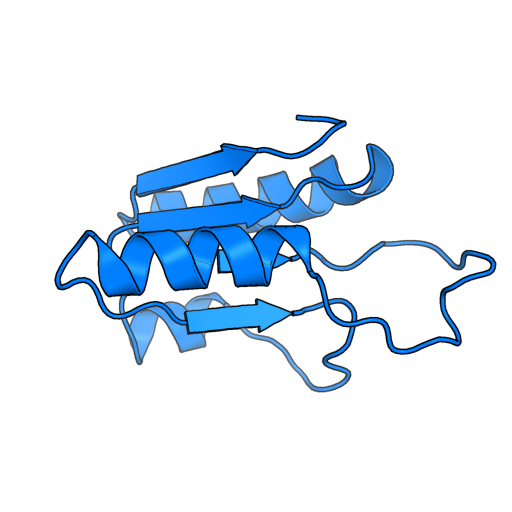735 0.622 1.00 97.88 90 THR A O 1
ATOM 709 N N . ILE A 1 91 ? -8.173 -2.780 0.443 1.00 96.06 91 ILE A N 1
ATOM 710 C CA . ILE A 1 91 ? -9.026 -2.165 -0.579 1.00 96.06 91 ILE A CA 1
ATOM 711 C C . ILE A 1 91 ? -8.101 -1.645 -1.673 1.00 96.06 91 ILE A C 1
ATOM 713 O O . ILE A 1 91 ? -7.118 -0.977 -1.371 1.00 96.06 91 ILE A O 1
ATOM 717 N N . ALA A 1 92 ? -8.392 -1.924 -2.937 1.00 94.62 92 ALA A N 1
ATOM 718 C CA . ALA A 1 92 ? -7.616 -1.406 -4.057 1.00 94.62 92 ALA A CA 1
ATOM 719 C C . ALA A 1 92 ? -8.515 -0.580 -4.980 1.00 94.62 92 ALA A C 1
ATOM 721 O O . ALA A 1 92 ? -9.700 -0.870 -5.123 1.00 94.62 92 ALA A O 1
ATOM 722 N N . GLY A 1 93 ? -7.948 0.457 -5.587 1.00 91.94 93 GLY A N 1
ATOM 723 C CA . GLY A 1 93 ? -8.630 1.290 -6.568 1.00 91.94 93 GLY A CA 1
ATOM 724 C C . GLY A 1 93 ? -7.639 2.103 -7.390 1.00 91.94 93 GLY A C 1
ATOM 725 O O . GLY A 1 93 ? -6.445 2.145 -7.095 1.00 91.94 93 GLY A O 1
ATOM 726 N N . GLY A 1 94 ? -8.130 2.753 -8.435 1.00 87.50 94 GLY A N 1
ATOM 727 C CA . GLY A 1 94 ? -7.310 3.452 -9.420 1.00 87.50 94 GLY A CA 1
ATOM 728 C C . GLY A 1 94 ? -7.783 3.109 -10.825 1.00 87.50 94 GLY A C 1
ATOM 729 O O . GLY A 1 94 ? -8.657 2.273 -11.000 1.00 87.50 94 GLY A O 1
ATOM 730 N N . VAL A 1 95 ? -7.219 3.764 -11.836 1.00 86.50 95 VAL A N 1
ATOM 731 C CA . VAL A 1 95 ? -7.684 3.608 -13.226 1.00 86.50 95 VAL A CA 1
ATOM 732 C C . VAL A 1 95 ? -7.392 2.221 -13.827 1.00 86.50 95 VAL A C 1
ATOM 734 O O . VAL A 1 95 ? -7.989 1.864 -14.836 1.00 86.50 95 VAL A O 1
ATOM 737 N N . HIS A 1 96 ? -6.515 1.423 -13.208 1.00 87.31 96 HIS A N 1
ATOM 738 C CA . HIS A 1 96 ? -6.134 0.085 -13.686 1.00 87.31 96 HIS A CA 1
ATOM 739 C C . HIS A 1 96 ? -6.449 -1.059 -12.703 1.00 87.31 96 HIS A C 1
ATOM 741 O O . HIS A 1 96 ? -5.896 -2.149 -12.861 1.00 87.31 96 HIS A O 1
ATOM 747 N N . ILE A 1 97 ? -7.279 -0.815 -11.687 1.00 83.00 97 ILE A N 1
ATOM 748 C CA . ILE A 1 97 ? -7.760 -1.821 -10.724 1.00 83.00 97 ILE A CA 1
ATOM 749 C C . ILE A 1 97 ? -9.236 -2.071 -10.984 1.00 83.00 97 ILE A C 1
ATOM 751 O O . ILE A 1 97 ? -9.614 -3.260 -11.032 1.00 83.00 97 ILE A O 1
#

Radius of gyration: 13.12 Å; chains: 1; bounding box: 31×26×34 Å

Foldseek 3Di:
DEEFAQPDDDPCLVPDDDPVVVVVVQVCCVVVDVDDDDYHYPSNDPDDDDLLVVCVVPPDQEAEYECADLRRVVRSVVSQVVSVVVNHHYHYDHPND